Protein AF-A0A5N6BMM3-F1 (afdb_monomer)

Mean predicted aligned error: 7.95 Å

Solvent-accessible surface area (backbone atoms only — not comparable to full-atom values): 6413 Å² total; per-residue (Å²): 132,83,78,73,77,82,82,55,66,72,44,32,33,52,44,80,38,84,59,52,76,83,51,97,63,29,82,35,42,34,33,36,40,38,38,32,22,41,79,82,19,41,54,55,34,38,34,40,41,26,72,62,71,51,26,40,55,21,28,90,92,45,45,65,58,100,91,48,62,42,60,81,62,71,45,63,60,75,81,43,51,88,29,56,46,54,66,69,59,50,52,54,53,54,71,74,54,69,41,67,74,55,69,75,80,75,72,83,131

Organism: NCBI:txid1712871

Radius of gyration: 15.45 Å; Cα contacts (8 Å, |Δi|>4): 188; chains: 1; bounding box: 44×41×39 Å

Foldseek 3Di:
DDPPPPPFAWWKFWDKAQAAPPDPRSVLGTWIWIFTATPQQATQKIWIQGPNQAIAIEHPVRADDPVGGGDGDRDDVVVRVVGTDDPVVSVVVVVPHDHPNPDPPPPDD

pLDDT: mean 82.29, std 15.61, range [36.47, 94.88]

Nearest PDB structures (foldseek):
  3kyr-assembly2_B  TM=3.081E-01  e=7.430E+00  Homo sapiens
  6nv9-assembly3_C  TM=3.000E-01  e=7.860E+00  Homo sapiens
  2een-assembly1_B  TM=2.344E-01  e=6.277E+00  Pyrococcus horikoshii

Sequence (109 aa):
MSRGEVAGGVRYFRRGWDEDRGDEYAHWGTCTFYLALDPEGYAHVQVEAYAGGTVIAYDADHDEDEYGGLTYDQLDLDEFAPYEIGEREFHEALSRLRPMNRRVHEAPD

Secondary structure (DSSP, 8-state):
--------PPEEEEEEE-S--SSTTGGG--EEEEEEE-TT--EEEEEEEETTS-EEEEETTB-EETTEE---SPP-HHHHGGGEE-HHHHHHHHHH---SSS-------

Structure (mmCIF, N/CA/C/O backbone):
data_AF-A0A5N6BMM3-F1
#
_entry.id   AF-A0A5N6BMM3-F1
#
loop_
_atom_site.group_PDB
_atom_site.id
_atom_site.type_symbol
_atom_site.label_atom_id
_atom_site.label_alt_id
_atom_site.label_comp_id
_atom_site.label_asym_id
_atom_site.label_entity_id
_atom_site.label_seq_id
_atom_site.pdbx_PDB_ins_code
_atom_site.Cartn_x
_atom_site.Cartn_y
_atom_site.Cartn_z
_atom_site.occupancy
_atom_site.B_iso_or_equiv
_atom_site.auth_seq_id
_atom_site.auth_comp_id
_atom_site.auth_asym_id
_atom_site.auth_atom_id
_atom_site.pdbx_PDB_model_num
ATOM 1 N N . MET A 1 1 ? 24.806 -14.517 -27.935 1.00 36.47 1 MET A N 1
ATOM 2 C CA . MET A 1 1 ? 23.863 -13.412 -27.673 1.00 36.47 1 MET A CA 1
ATOM 3 C C . MET A 1 1 ? 23.385 -13.594 -26.252 1.00 36.47 1 MET A C 1
ATOM 5 O O . MET A 1 1 ? 22.629 -14.520 -25.987 1.00 36.47 1 MET A O 1
ATOM 9 N N . SER A 1 2 ? 23.972 -12.832 -25.336 1.00 39.62 2 SER A N 1
ATOM 10 C CA . SER A 1 2 ? 23.683 -12.901 -23.909 1.00 39.62 2 SER A CA 1
ATOM 11 C C . SER A 1 2 ? 22.215 -12.555 -23.692 1.00 39.62 2 SER A C 1
ATOM 13 O O . SER A 1 2 ? 21.800 -11.439 -23.995 1.00 39.62 2 SER A O 1
ATOM 15 N N . ARG A 1 3 ? 21.419 -13.513 -23.212 1.00 44.97 3 ARG A N 1
ATOM 16 C CA . ARG A 1 3 ? 20.163 -13.187 -22.539 1.00 44.97 3 ARG A CA 1
ATOM 17 C C . ARG A 1 3 ? 20.577 -12.447 -21.274 1.00 44.97 3 ARG A C 1
ATOM 19 O O . ARG A 1 3 ? 21.049 -13.081 -20.339 1.00 44.97 3 ARG A O 1
ATOM 26 N N . GLY A 1 4 ? 20.518 -11.119 -21.311 1.00 38.69 4 GLY A N 1
ATOM 27 C CA . GLY A 1 4 ? 20.574 -10.318 -20.099 1.00 38.69 4 GLY A CA 1
ATOM 28 C C . GLY A 1 4 ? 19.451 -10.807 -19.202 1.00 38.69 4 GLY A C 1
ATOM 29 O O . GLY A 1 4 ? 18.285 -10.769 -19.590 1.00 38.69 4 GLY A O 1
ATOM 30 N N . GLU A 1 5 ? 19.822 -11.368 -18.063 1.00 45.47 5 GLU A N 1
ATOM 31 C CA . GLU A 1 5 ? 18.909 -11.585 -16.961 1.00 45.47 5 GLU A CA 1
ATOM 32 C C . GLU A 1 5 ? 18.302 -10.221 -16.633 1.0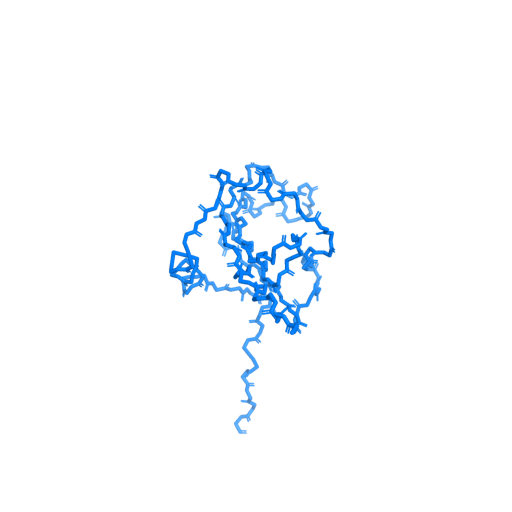0 45.47 5 GLU A C 1
ATOM 34 O O . GLU A 1 5 ? 18.995 -9.325 -16.152 1.00 45.47 5 GLU A O 1
ATOM 39 N N . VAL A 1 6 ? 17.015 -10.036 -16.919 1.00 47.53 6 VAL A N 1
ATOM 40 C CA . VAL A 1 6 ? 16.223 -9.015 -16.235 1.00 47.53 6 VAL A CA 1
ATOM 41 C C . VAL A 1 6 ? 16.055 -9.492 -14.794 1.00 47.53 6 VAL A C 1
ATOM 43 O O . VAL A 1 6 ? 15.011 -9.981 -14.388 1.00 47.53 6 VAL A O 1
ATOM 46 N N . ALA A 1 7 ? 17.137 -9.435 -14.018 1.00 45.59 7 ALA A N 1
ATOM 47 C CA . ALA A 1 7 ? 17.115 -9.660 -12.581 1.00 45.59 7 ALA A CA 1
ATOM 48 C C . ALA A 1 7 ? 16.576 -8.394 -11.902 1.00 45.59 7 ALA A C 1
ATOM 50 O O . ALA A 1 7 ? 17.271 -7.720 -11.150 1.00 45.59 7 ALA A O 1
ATOM 51 N N . GLY A 1 8 ? 15.346 -8.026 -12.237 1.00 54.97 8 GLY A N 1
ATOM 52 C CA . GLY A 1 8 ? 14.577 -7.044 -11.500 1.00 54.97 8 GLY A CA 1
ATOM 53 C C . GLY A 1 8 ? 13.460 -7.796 -10.803 1.00 54.97 8 GLY A C 1
ATOM 54 O O . GLY A 1 8 ? 12.395 -7.982 -11.378 1.00 54.97 8 GLY A O 1
ATOM 55 N N . GLY A 1 9 ? 13.741 -8.324 -9.612 1.00 78.88 9 GLY A N 1
ATOM 56 C CA . GLY A 1 9 ? 12.693 -8.894 -8.770 1.00 78.88 9 GLY A CA 1
ATOM 57 C C . GLY A 1 9 ? 11.660 -7.827 -8.402 1.00 78.88 9 GLY A C 1
ATOM 58 O O . GLY A 1 9 ? 11.967 -6.633 -8.420 1.00 78.88 9 GLY A O 1
ATOM 59 N N . VAL A 1 10 ? 10.450 -8.270 -8.064 1.00 88.06 10 VAL A N 1
ATOM 60 C CA . VAL A 1 10 ? 9.411 -7.409 -7.488 1.00 88.06 10 VAL A CA 1
ATOM 61 C C . VAL A 1 10 ? 9.976 -6.715 -6.246 1.00 88.06 10 VAL A C 1
ATOM 63 O O . VAL A 1 10 ? 10.629 -7.347 -5.410 1.00 88.06 10 VAL A O 1
ATOM 66 N N . ARG A 1 11 ? 9.753 -5.407 -6.147 1.00 93.00 11 ARG A N 1
ATOM 67 C CA . ARG A 1 11 ? 10.094 -4.589 -4.985 1.00 93.00 11 ARG A CA 1
ATOM 68 C C . ARG A 1 11 ? 8.858 -4.373 -4.135 1.00 93.00 11 ARG A C 1
ATOM 70 O O . ARG A 1 11 ? 7.753 -4.231 -4.653 1.00 93.00 11 ARG A O 1
ATOM 77 N N . TYR A 1 12 ? 9.056 -4.338 -2.827 1.00 94.62 12 TYR A N 1
ATOM 78 C CA . TYR A 1 12 ? 7.969 -4.264 -1.866 1.00 94.62 12 TYR A CA 1
ATOM 79 C C . TYR A 1 12 ? 8.059 -2.954 -1.104 1.00 94.62 12 TYR A C 1
ATOM 81 O O . TYR A 1 12 ? 9.132 -2.566 -0.654 1.00 94.62 12 TYR A O 1
ATOM 89 N N . PHE A 1 13 ? 6.932 -2.280 -0.937 1.00 94.75 13 PHE A N 1
ATOM 90 C CA . PHE A 1 13 ? 6.876 -0.965 -0.315 1.00 94.75 13 PHE A CA 1
ATOM 91 C C . PHE A 1 13 ? 5.796 -0.928 0.750 1.00 94.75 13 PHE A C 1
ATOM 93 O O . PHE A 1 13 ? 4.761 -1.588 0.629 1.00 94.75 13 PHE A O 1
ATOM 100 N N . ARG A 1 14 ? 6.037 -0.125 1.785 1.00 94.88 14 ARG A N 1
ATOM 101 C CA . ARG A 1 14 ? 5.071 0.177 2.835 1.00 94.88 14 ARG A CA 1
ATOM 102 C C . ARG A 1 14 ? 5.037 1.675 3.094 1.00 94.88 14 ARG A C 1
ATOM 104 O O . ARG A 1 14 ? 5.940 2.223 3.723 1.00 94.88 14 ARG A O 1
ATOM 111 N N . ARG A 1 15 ? 3.953 2.324 2.681 1.00 92.31 15 ARG A N 1
ATOM 112 C CA . ARG A 1 15 ? 3.769 3.771 2.822 1.00 92.31 15 ARG A CA 1
ATOM 113 C C . ARG A 1 15 ? 2.542 4.072 3.670 1.00 92.31 15 ARG A C 1
ATOM 115 O O . ARG A 1 15 ? 1.444 3.619 3.370 1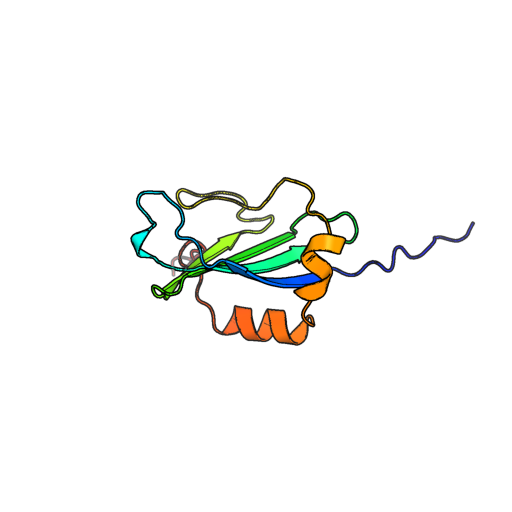.00 92.31 15 ARG A O 1
ATOM 122 N N . GLY A 1 16 ? 2.733 4.841 4.737 1.00 89.62 16 GLY A N 1
ATOM 123 C CA . GLY A 1 16 ? 1.623 5.424 5.486 1.00 89.62 16 GLY A CA 1
ATOM 124 C C . GLY A 1 16 ? 1.048 6.625 4.738 1.00 89.62 16 GLY A C 1
ATOM 125 O O . GLY A 1 16 ? 1.799 7.432 4.192 1.00 89.62 16 GLY A O 1
ATOM 126 N N . TRP A 1 17 ? -0.269 6.734 4.736 1.00 83.31 17 TRP A N 1
ATOM 127 C CA . TRP A 1 17 ? -1.047 7.821 4.172 1.00 83.31 17 TRP A CA 1
ATOM 128 C C . TRP A 1 17 ? -1.926 8.393 5.284 1.00 83.31 17 TRP A C 1
ATOM 130 O O . TRP A 1 17 ? -2.845 7.732 5.771 1.00 83.31 17 TRP A O 1
ATOM 140 N N . ASP A 1 18 ? -1.573 9.592 5.744 1.00 77.62 18 ASP A N 1
ATOM 141 C CA . ASP A 1 18 ? -2.185 10.227 6.920 1.00 77.62 18 ASP A CA 1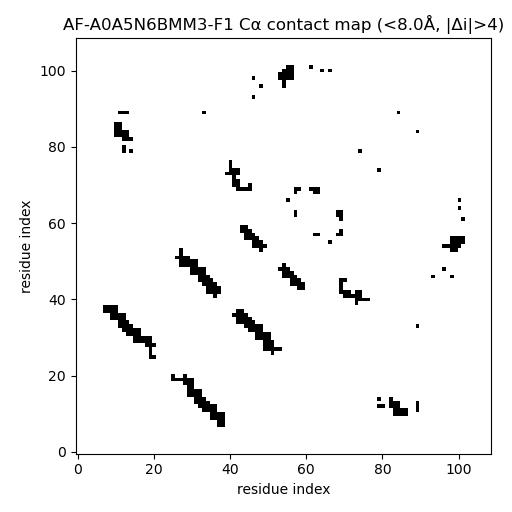
ATOM 142 C C . ASP A 1 18 ? -3.469 11.003 6.586 1.00 77.62 18 ASP A C 1
ATOM 144 O O . ASP A 1 18 ? -4.159 11.474 7.483 1.00 77.62 18 ASP A O 1
ATOM 148 N N . GLU A 1 19 ? -3.816 11.124 5.304 1.00 71.88 19 GLU A N 1
ATOM 149 C CA . GLU A 1 19 ? -5.061 11.772 4.893 1.00 71.88 19 GLU A CA 1
ATOM 150 C C . GLU A 1 19 ? -6.216 10.763 4.887 1.00 71.88 19 GLU A C 1
ATOM 152 O O . GLU A 1 19 ? -6.034 9.566 4.641 1.00 71.88 19 GLU A O 1
ATOM 157 N N . ASP A 1 20 ? -7.424 11.240 5.175 1.00 69.38 20 ASP A N 1
ATOM 158 C CA . ASP A 1 20 ? -8.625 10.451 4.940 1.00 69.38 20 ASP A CA 1
ATOM 159 C C . ASP A 1 20 ? -8.910 10.343 3.432 1.00 69.38 20 ASP A C 1
ATOM 161 O O . ASP A 1 20 ? -8.433 11.147 2.632 1.00 69.38 20 ASP A O 1
ATOM 165 N N . ARG A 1 21 ? -9.696 9.337 3.023 1.00 71.38 21 ARG A N 1
ATOM 166 C CA . ARG A 1 21 ? -10.053 9.138 1.604 1.00 71.38 21 ARG A CA 1
ATOM 167 C C . ARG A 1 21 ? -10.770 10.336 0.972 1.00 71.38 21 ARG A C 1
ATOM 169 O O . ARG A 1 21 ? -10.858 10.381 -0.245 1.00 71.38 21 ARG A O 1
ATOM 176 N N . GLY A 1 22 ? -11.338 11.256 1.756 1.00 65.81 22 GLY A N 1
ATOM 177 C CA . GLY A 1 22 ? -12.160 12.354 1.242 1.00 65.81 22 GLY A CA 1
ATOM 178 C C . GLY A 1 22 ? -13.545 11.936 0.726 1.00 65.81 22 GLY A C 1
ATOM 179 O O . GLY A 1 22 ? -14.330 12.801 0.342 1.00 65.81 22 GLY A O 1
ATOM 180 N N . ASP A 1 23 ? -13.865 10.638 0.758 1.00 71.38 23 ASP A N 1
ATOM 181 C CA . ASP A 1 23 ? -15.129 10.053 0.291 1.00 71.38 23 ASP A CA 1
ATOM 182 C C . ASP A 1 23 ? -16.020 9.569 1.454 1.00 71.38 23 ASP A C 1
ATOM 184 O O . ASP A 1 23 ? -15.727 9.764 2.635 1.00 71.38 23 ASP A O 1
ATOM 188 N N . GLU A 1 24 ? -17.109 8.860 1.141 1.00 76.19 24 GLU A N 1
ATOM 189 C CA . GLU A 1 24 ? -18.014 8.233 2.122 1.00 76.19 24 GLU A CA 1
ATOM 190 C C . GLU A 1 24 ? -17.309 7.283 3.116 1.00 76.19 24 GLU A C 1
ATOM 192 O O . GLU A 1 24 ? -17.778 7.067 4.240 1.00 76.19 24 GLU A O 1
ATOM 197 N N . TYR A 1 25 ? -16.129 6.783 2.742 1.00 74.94 25 TYR A N 1
ATOM 198 C CA . TYR A 1 25 ? -15.268 5.931 3.561 1.00 74.94 25 TYR A CA 1
ATOM 199 C C . TYR A 1 25 ? -14.217 6.697 4.380 1.00 74.94 25 TYR A C 1
ATOM 201 O O . TYR A 1 25 ? -13.391 6.066 5.035 1.00 74.94 25 TYR A O 1
ATOM 209 N N . ALA A 1 26 ? -14.247 8.036 4.419 1.00 75.19 26 ALA A N 1
ATOM 210 C CA . ALA A 1 26 ? -13.326 8.847 5.231 1.00 75.19 26 ALA A CA 1
ATOM 211 C C . ALA A 1 26 ? -13.306 8.432 6.719 1.00 75.19 26 ALA A C 1
ATOM 213 O O . ALA A 1 26 ? -12.296 8.564 7.409 1.00 75.19 26 ALA A O 1
ATOM 214 N N . HIS A 1 27 ? -14.402 7.844 7.209 1.00 76.62 27 HIS A N 1
ATOM 215 C CA . HIS A 1 27 ? -14.508 7.297 8.562 1.00 76.62 27 HIS A CA 1
ATOM 216 C C . HIS A 1 27 ? -13.581 6.095 8.844 1.00 76.62 27 HIS A C 1
ATOM 218 O O . HIS A 1 27 ? -13.405 5.739 10.009 1.00 76.62 27 HIS A O 1
ATOM 224 N N . TRP A 1 28 ? -12.976 5.469 7.825 1.00 81.19 28 TRP A N 1
ATOM 225 C CA . TRP A 1 28 ? -11.971 4.411 7.999 1.00 81.19 28 TRP A CA 1
ATOM 226 C C . TRP A 1 28 ? -10.625 4.943 8.511 1.00 81.19 28 TRP A C 1
ATOM 228 O O . TRP A 1 28 ? -9.819 4.161 9.015 1.00 81.19 28 TRP A O 1
ATOM 238 N N . GLY A 1 29 ? -10.400 6.258 8.457 1.00 81.31 29 GLY A N 1
ATOM 239 C CA . GLY A 1 29 ? -9.192 6.903 8.966 1.00 81.31 29 GLY A CA 1
ATOM 240 C C . GLY A 1 29 ? -7.986 6.745 8.042 1.00 81.31 29 GLY A C 1
ATOM 241 O O . GLY A 1 29 ? -8.132 6.538 6.839 1.00 81.31 29 GLY A O 1
ATOM 242 N N . THR A 1 30 ? -6.791 6.861 8.622 1.00 86.56 30 THR A N 1
ATOM 243 C CA . THR A 1 30 ? -5.522 6.813 7.885 1.00 86.56 30 THR A CA 1
ATOM 244 C C . THR A 1 30 ? -5.287 5.443 7.257 1.00 86.56 30 THR A C 1
ATOM 246 O O . THR A 1 30 ? -5.721 4.420 7.790 1.00 86.56 30 THR A O 1
ATOM 249 N N . CYS A 1 31 ? -4.586 5.413 6.127 1.00 88.75 31 CYS A N 1
ATOM 250 C CA . CYS A 1 31 ? -4.316 4.194 5.372 1.00 88.75 31 CYS A CA 1
ATOM 251 C C . CYS A 1 31 ? -2.826 3.848 5.411 1.00 88.75 31 CYS A C 1
ATOM 253 O O . CYS A 1 31 ? -1.960 4.714 5.399 1.00 88.75 31 CYS A O 1
ATOM 255 N N . THR A 1 32 ? -2.494 2.565 5.461 1.00 92.94 32 THR A N 1
ATOM 256 C CA . THR A 1 32 ? -1.152 2.063 5.165 1.00 92.94 32 THR A CA 1
ATOM 257 C C . THR A 1 32 ? -1.216 1.244 3.887 1.00 92.94 32 THR A C 1
ATOM 259 O O . THR A 1 32 ? -1.856 0.194 3.852 1.00 92.94 32 THR A O 1
ATOM 262 N N . PHE A 1 33 ? -0.517 1.716 2.861 1.00 92.25 33 PHE A N 1
ATOM 263 C CA . PHE A 1 33 ? -0.362 1.046 1.582 1.00 92.25 33 PHE A CA 1
ATOM 264 C C . PHE A 1 33 ? 0.784 0.045 1.643 1.00 92.25 33 PHE A C 1
ATOM 266 O O . PHE A 1 33 ? 1.886 0.368 2.094 1.00 92.25 33 PHE A O 1
ATOM 273 N N . TYR A 1 34 ? 0.525 -1.150 1.134 1.00 94.81 34 TYR A N 1
ATOM 274 C CA . TYR A 1 34 ? 1.497 -2.194 0.863 1.00 94.81 34 TYR A CA 1
ATOM 275 C C . TYR A 1 34 ? 1.465 -2.471 -0.635 1.00 94.81 34 TYR A C 1
ATOM 277 O O . TYR A 1 34 ? 0.449 -2.922 -1.160 1.00 94.81 34 TYR A O 1
ATOM 285 N N . LEU A 1 35 ? 2.572 -2.200 -1.319 1.00 94.00 35 LEU A N 1
ATOM 286 C CA . LEU A 1 35 ? 2.668 -2.309 -2.772 1.00 94.00 35 LEU A CA 1
ATOM 287 C C . LEU A 1 35 ? 3.772 -3.287 -3.164 1.00 94.00 35 LEU A C 1
ATOM 289 O O . LEU A 1 35 ? 4.873 -3.225 -2.620 1.00 94.00 35 LEU A O 1
ATOM 293 N N . ALA A 1 36 ? 3.478 -4.165 -4.116 1.00 93.94 36 ALA A N 1
ATOM 294 C CA . ALA A 1 36 ? 4.457 -5.001 -4.795 1.00 93.94 36 ALA A CA 1
ATOM 295 C C . ALA A 1 36 ? 4.589 -4.488 -6.231 1.00 93.94 36 ALA A C 1
ATOM 297 O O . ALA A 1 36 ? 3.680 -4.700 -7.037 1.00 93.94 36 ALA A O 1
ATOM 298 N N . LEU A 1 37 ? 5.676 -3.775 -6.523 1.00 92.44 37 LEU A N 1
ATOM 299 C CA . LEU A 1 37 ? 5.903 -3.141 -7.819 1.00 92.44 37 LEU A CA 1
ATOM 300 C C . LEU A 1 37 ? 6.974 -3.883 -8.601 1.00 92.44 37 LEU A C 1
ATOM 302 O O . LEU A 1 37 ? 7.974 -4.341 -8.040 1.00 92.44 37 LEU A O 1
ATOM 306 N N . ASP A 1 38 ? 6.787 -3.980 -9.904 1.00 91.50 38 ASP A N 1
ATOM 307 C CA . ASP A 1 38 ? 7.831 -4.468 -10.788 1.00 91.50 38 ASP A CA 1
ATOM 308 C C . ASP A 1 38 ? 8.903 -3.379 -11.042 1.00 91.50 38 ASP A C 1
ATOM 310 O O . ASP A 1 38 ? 8.739 -2.223 -10.640 1.00 91.50 38 ASP A O 1
ATOM 314 N N . PRO A 1 39 ? 10.038 -3.718 -11.677 1.00 88.50 39 PRO A N 1
ATOM 315 C CA . PRO A 1 39 ? 11.107 -2.762 -11.981 1.00 88.50 39 PRO A CA 1
ATOM 316 C C . PRO A 1 39 ? 10.690 -1.586 -12.870 1.00 88.50 39 PRO A C 1
ATOM 318 O O . PRO A 1 39 ? 11.387 -0.572 -12.888 1.00 88.50 39 PRO A O 1
ATOM 321 N N . GLU A 1 40 ? 9.610 -1.733 -13.630 1.00 89.06 40 GLU A N 1
ATOM 322 C CA . GLU A 1 40 ? 9.005 -0.693 -14.452 1.00 89.06 40 GLU A CA 1
ATOM 323 C C . GLU A 1 40 ? 8.077 0.206 -13.620 1.00 89.06 40 GLU A C 1
ATOM 325 O O . GLU A 1 40 ? 7.821 1.328 -14.037 1.00 89.06 40 GLU A O 1
ATOM 330 N N . GLY A 1 41 ? 7.659 -0.210 -12.419 1.00 89.19 41 GLY A N 1
ATOM 331 C CA . GLY A 1 41 ? 6.850 0.588 -11.494 1.00 89.19 41 GLY A CA 1
ATOM 332 C C . GLY A 1 41 ? 5.350 0.291 -11.535 1.00 89.19 41 GLY A C 1
ATOM 333 O O . GLY A 1 41 ? 4.577 1.052 -10.957 1.00 89.19 41 GLY A O 1
ATOM 334 N N . TYR A 1 42 ? 4.915 -0.790 -12.182 1.00 90.12 42 TYR A N 1
ATOM 335 C CA . TYR A 1 42 ? 3.523 -1.234 -12.151 1.00 90.12 42 TYR A CA 1
ATOM 336 C C . TYR A 1 42 ? 3.239 -2.075 -10.910 1.00 90.12 42 TYR A C 1
ATOM 338 O O . TYR A 1 42 ? 4.034 -2.923 -10.495 1.00 90.12 42 TYR A O 1
ATOM 346 N N . ALA A 1 43 ? 2.070 -1.849 -10.314 1.00 91.06 43 ALA A N 1
ATOM 347 C CA . ALA A 1 43 ? 1.627 -2.603 -9.155 1.00 91.06 43 ALA A CA 1
ATOM 348 C C . ALA A 1 43 ? 1.075 -3.974 -9.558 1.00 91.06 43 ALA A C 1
ATOM 350 O O . ALA A 1 43 ? 0.124 -4.088 -10.324 1.00 91.06 43 ALA A O 1
ATOM 351 N N . HIS A 1 44 ? 1.649 -5.029 -8.986 1.00 90.88 44 HIS A N 1
ATOM 352 C CA . HIS A 1 44 ? 1.124 -6.391 -9.081 1.00 90.88 44 HIS A CA 1
ATOM 353 C C . HIS A 1 44 ? 0.235 -6.759 -7.898 1.00 90.88 44 HIS A C 1
ATOM 355 O O . HIS A 1 44 ? -0.685 -7.561 -8.036 1.00 90.88 44 HIS A O 1
ATOM 361 N N . VAL A 1 45 ? 0.538 -6.201 -6.726 1.00 92.25 45 VAL A N 1
ATOM 362 C CA . VAL A 1 45 ? -0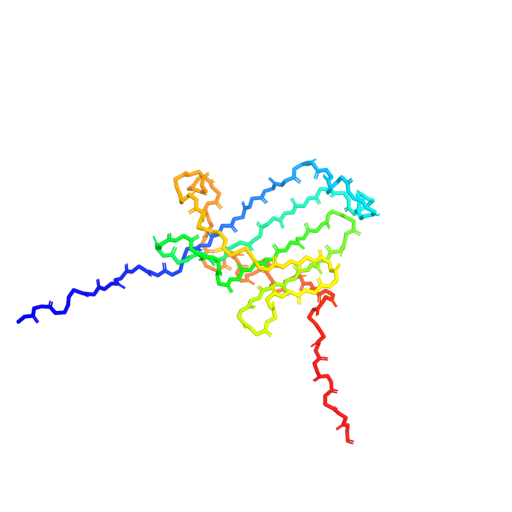.256 -6.369 -5.511 1.00 92.25 45 VAL A CA 1
ATOM 363 C C . VAL A 1 45 ? -0.359 -5.019 -4.829 1.00 92.25 45 VAL A C 1
ATOM 365 O O . VAL A 1 45 ? 0.656 -4.360 -4.600 1.00 92.25 45 VAL A O 1
ATOM 368 N N . GLN A 1 46 ? -1.576 -4.647 -4.462 1.00 94.06 46 GLN A N 1
ATOM 369 C CA . GLN A 1 46 ? -1.870 -3.461 -3.671 1.00 94.06 46 GLN A CA 1
ATOM 370 C C . GLN A 1 46 ? -2.740 -3.871 -2.496 1.00 94.06 46 GLN A C 1
ATOM 372 O O . GLN A 1 46 ? -3.795 -4.463 -2.685 1.00 94.06 46 GLN A O 1
ATOM 377 N N . VAL A 1 47 ? -2.308 -3.573 -1.276 1.00 93.81 47 VAL A N 1
ATOM 378 C CA . VAL A 1 47 ? -3.109 -3.783 -0.069 1.00 93.81 47 VAL A CA 1
ATOM 379 C C . VAL A 1 47 ? -3.162 -2.495 0.721 1.00 93.81 47 VAL A C 1
ATOM 381 O O . VAL A 1 47 ? -2.140 -1.875 0.998 1.00 93.81 47 VAL A O 1
ATOM 384 N N . GLU A 1 48 ? -4.362 -2.115 1.112 1.00 92.88 48 GLU A N 1
ATOM 385 C CA . GLU A 1 48 ? -4.650 -0.893 1.840 1.00 92.88 48 GLU A CA 1
ATOM 386 C C . GLU A 1 48 ? -5.231 -1.269 3.193 1.00 92.88 48 GLU A C 1
ATOM 388 O O . GLU A 1 48 ? -6.327 -1.826 3.287 1.00 92.88 48 GLU A O 1
ATOM 393 N N . ALA A 1 49 ? -4.464 -1.007 4.247 1.00 92.25 49 ALA A N 1
ATOM 394 C CA . ALA A 1 49 ? -4.866 -1.265 5.619 1.00 92.25 49 ALA A CA 1
ATOM 395 C C . ALA A 1 49 ? -5.232 0.049 6.305 1.00 92.25 49 ALA A C 1
ATOM 397 O O . ALA A 1 49 ? -4.363 0.871 6.596 1.00 92.25 49 ALA A O 1
ATOM 398 N N . TYR A 1 50 ? -6.514 0.231 6.588 1.00 90.31 50 TYR A N 1
ATOM 399 C CA . TYR A 1 50 ? -7.040 1.429 7.222 1.00 90.31 50 TYR A CA 1
ATOM 400 C C . TYR A 1 50 ? -7.024 1.304 8.749 1.00 90.31 50 TYR A C 1
ATOM 402 O O . TYR A 1 50 ? -7.292 0.237 9.312 1.00 90.31 50 TYR A O 1
ATOM 410 N N . ALA A 1 51 ? -6.756 2.410 9.444 1.00 86.12 51 ALA A N 1
ATOM 411 C CA . ALA A 1 51 ? -6.688 2.470 10.905 1.00 86.12 51 ALA A CA 1
ATOM 412 C C . ALA A 1 51 ? -8.009 2.073 11.590 1.00 86.12 51 ALA A C 1
ATOM 414 O O . ALA A 1 51 ? -7.998 1.557 12.707 1.00 86.12 51 ALA A O 1
ATOM 415 N N . GLY A 1 52 ? -9.140 2.254 10.905 1.00 83.50 52 GLY A N 1
ATOM 416 C CA . GLY A 1 52 ? -10.466 1.800 11.324 1.00 83.50 52 GLY A CA 1
ATOM 417 C C . GLY A 1 52 ? -10.653 0.277 11.314 1.00 83.50 52 GLY A C 1
ATOM 418 O O . GLY A 1 52 ? -11.717 -0.199 11.701 1.00 83.50 52 GLY A O 1
ATOM 419 N N . GLY A 1 53 ? -9.642 -0.493 10.897 1.00 84.94 53 GLY A N 1
ATOM 420 C CA . GLY A 1 53 ? -9.662 -1.958 10.853 1.00 84.94 53 GLY A CA 1
ATOM 421 C C . GLY A 1 53 ? -10.111 -2.541 9.513 1.00 84.94 53 GLY A C 1
ATOM 422 O O . GLY A 1 53 ? -10.043 -3.756 9.327 1.00 84.94 53 GLY A O 1
ATOM 423 N N . THR A 1 54 ? -10.535 -1.693 8.576 1.00 90.38 54 THR A N 1
ATOM 424 C CA . THR A 1 54 ? -10.852 -2.092 7.204 1.00 90.38 54 THR A CA 1
ATOM 425 C C . THR A 1 54 ? -9.573 -2.399 6.438 1.00 90.38 54 THR A C 1
ATOM 427 O O . THR A 1 54 ? -8.605 -1.646 6.505 1.00 90.38 54 THR A O 1
ATOM 430 N N . VAL A 1 55 ? -9.566 -3.492 5.681 1.00 91.94 55 VAL A N 1
ATOM 431 C CA . VAL A 1 55 ? -8.469 -3.824 4.770 1.00 91.94 55 VAL A CA 1
ATOM 432 C C . VAL A 1 55 ? -9.059 -4.186 3.418 1.00 91.94 55 VAL A C 1
ATOM 434 O O . VAL A 1 55 ? -9.976 -5.003 3.360 1.00 91.94 55 VAL A O 1
ATOM 437 N N . ILE A 1 56 ? -8.507 -3.635 2.346 1.00 92.06 56 ILE A N 1
ATOM 438 C CA . ILE A 1 56 ? -8.821 -4.018 0.964 1.00 92.06 56 ILE A CA 1
ATOM 439 C C . ILE A 1 56 ? -7.532 -4.411 0.246 1.00 92.06 56 ILE A C 1
ATOM 441 O O . ILE A 1 56 ? -6.450 -3.944 0.596 1.00 92.06 56 ILE A O 1
ATOM 445 N N . ALA A 1 57 ? -7.628 -5.336 -0.701 1.00 93.25 57 ALA A N 1
ATOM 446 C CA . ALA A 1 57 ? -6.483 -5.855 -1.431 1.00 93.25 57 ALA A CA 1
ATOM 447 C C . ALA A 1 57 ? -6.837 -6.157 -2.881 1.00 93.25 57 ALA A C 1
ATOM 449 O O . ALA A 1 57 ? -7.825 -6.841 -3.141 1.00 93.25 57 ALA A O 1
ATOM 450 N N . TYR A 1 58 ? -5.943 -5.785 -3.784 1.00 93.31 58 TYR A N 1
ATOM 451 C CA . TYR A 1 58 ? -6.066 -5.948 -5.222 1.00 93.31 58 TYR A CA 1
ATOM 452 C C . TYR A 1 58 ? -4.843 -6.664 -5.791 1.00 93.31 58 TYR A C 1
ATOM 454 O O . TYR A 1 58 ? -3.732 -6.537 -5.266 1.00 93.31 58 TYR A O 1
ATOM 462 N N . ASP A 1 59 ? -5.064 -7.462 -6.827 1.00 90.31 59 ASP A N 1
ATOM 463 C CA . ASP A 1 59 ? -4.028 -8.080 -7.657 1.00 90.31 59 ASP A CA 1
ATOM 464 C C . ASP A 1 59 ? -4.591 -8.386 -9.051 1.00 90.31 59 ASP A C 1
ATOM 466 O O . ASP A 1 59 ? -5.723 -8.028 -9.351 1.00 90.31 59 ASP A O 1
ATOM 470 N N . ALA A 1 60 ? -3.821 -9.068 -9.896 1.00 85.56 60 ALA A N 1
ATOM 471 C CA . ALA A 1 60 ? -4.234 -9.418 -11.253 1.00 85.56 60 ALA A CA 1
ATOM 472 C C . ALA A 1 60 ? -5.531 -10.259 -11.359 1.00 85.56 60 ALA A C 1
ATOM 474 O O . ALA A 1 60 ? -6.155 -10.236 -12.415 1.00 85.56 60 ALA A O 1
ATOM 475 N N . ASP A 1 61 ? -5.920 -11.019 -10.329 1.00 85.62 61 ASP A N 1
ATOM 476 C CA . ASP A 1 61 ? -7.190 -11.773 -10.284 1.00 85.62 61 ASP A CA 1
ATOM 477 C C . ASP A 1 61 ? -8.367 -10.926 -9.762 1.00 85.62 61 ASP A C 1
ATOM 479 O O . ASP A 1 61 ? -9.532 -11.239 -10.007 1.00 85.62 61 ASP A O 1
ATOM 483 N N . HIS A 1 62 ? -8.067 -9.844 -9.040 1.00 85.62 62 HIS A N 1
ATOM 484 C CA . HIS A 1 62 ? -9.046 -8.953 -8.431 1.00 85.62 62 HIS A CA 1
ATOM 485 C C . HIS A 1 62 ? -8.552 -7.509 -8.513 1.00 85.62 62 HIS A C 1
ATOM 487 O O . HIS A 1 62 ? -7.974 -6.979 -7.560 1.00 85.62 62 HIS A O 1
ATOM 493 N N . ASP A 1 63 ? -8.718 -6.913 -9.690 1.00 86.56 63 ASP A N 1
ATOM 494 C CA . ASP A 1 63 ? -8.139 -5.619 -10.043 1.00 86.56 63 ASP A CA 1
ATOM 495 C C . ASP A 1 63 ? -9.040 -4.416 -9.721 1.00 86.56 63 ASP A C 1
ATOM 497 O O . ASP A 1 63 ? -8.529 -3.309 -9.596 1.00 86.56 63 ASP A O 1
ATOM 501 N N . GLU A 1 64 ? -10.347 -4.600 -9.520 1.00 88.88 64 GLU A N 1
ATOM 502 C CA . GLU A 1 64 ? -11.282 -3.524 -9.166 1.00 88.88 64 GLU A CA 1
ATOM 503 C C . GLU A 1 64 ? -12.527 -4.071 -8.447 1.00 88.88 64 GLU A C 1
ATOM 505 O O . GLU A 1 64 ? -13.004 -5.174 -8.736 1.00 88.88 64 GLU A O 1
ATOM 510 N N . ASP A 1 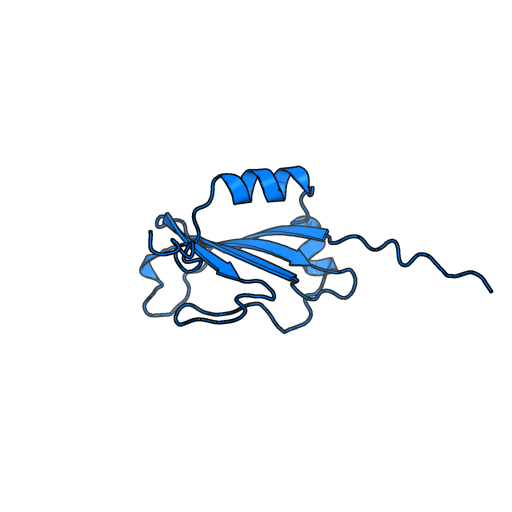65 ? -13.074 -3.285 -7.519 1.00 86.81 65 ASP A N 1
ATOM 511 C CA . ASP A 1 65 ? -14.359 -3.520 -6.864 1.00 86.81 65 ASP A CA 1
ATOM 512 C C . ASP A 1 65 ? -15.022 -2.200 -6.406 1.00 86.81 65 ASP A C 1
ATOM 514 O O . ASP A 1 65 ? -14.587 -1.102 -6.746 1.00 86.81 65 ASP A O 1
ATOM 518 N N . GLU A 1 66 ? -16.123 -2.284 -5.651 1.00 85.50 66 GLU A N 1
ATOM 519 C CA . GLU A 1 66 ? -16.868 -1.106 -5.176 1.00 85.50 66 GLU A CA 1
ATOM 520 C C . GLU A 1 66 ? -16.053 -0.178 -4.251 1.00 85.50 66 GLU A C 1
ATOM 522 O O . GLU A 1 66 ? -16.417 0.987 -4.082 1.00 85.50 66 GLU A O 1
ATOM 527 N N . TYR A 1 67 ? -14.953 -0.664 -3.665 1.00 85.06 67 TYR A N 1
ATOM 528 C CA . TYR A 1 67 ? -14.101 0.094 -2.751 1.00 85.06 67 TYR A CA 1
ATOM 529 C C . TYR A 1 67 ? -12.899 0.748 -3.442 1.00 85.06 67 TYR A C 1
ATOM 531 O O . TYR A 1 67 ? -12.231 1.567 -2.802 1.00 85.06 67 TYR A O 1
ATOM 539 N N . GLY A 1 68 ? -12.599 0.433 -4.704 1.00 84.88 68 GLY A N 1
ATOM 540 C CA . GLY A 1 68 ? -11.431 0.951 -5.424 1.00 84.88 68 GLY A CA 1
ATOM 541 C C . GLY A 1 68 ? -10.842 -0.059 -6.410 1.00 84.88 68 GLY A C 1
ATOM 542 O O . GLY A 1 68 ? -11.546 -0.934 -6.901 1.00 84.88 68 GLY A O 1
ATOM 543 N N . GLY A 1 69 ? -9.544 0.058 -6.695 1.00 88.12 69 GLY A N 1
ATOM 544 C CA . GLY A 1 69 ? -8.866 -0.835 -7.631 1.00 88.12 69 GLY A CA 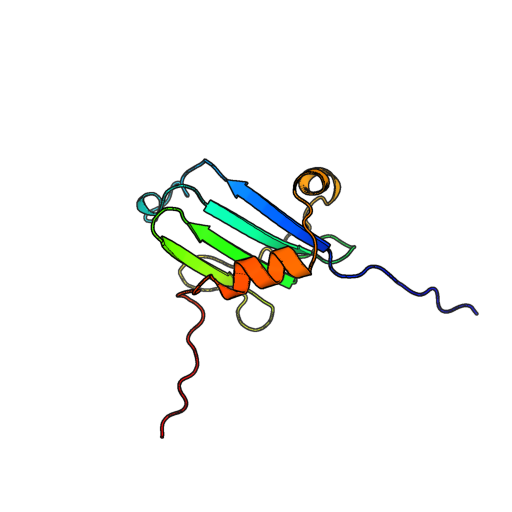1
ATOM 545 C C . GLY A 1 69 ? -7.345 -0.822 -7.524 1.00 88.12 69 GLY A C 1
ATOM 546 O O . GLY A 1 69 ? -6.744 0.026 -6.855 1.00 88.12 69 GLY A O 1
ATOM 547 N N . LEU A 1 70 ? -6.732 -1.791 -8.199 1.00 89.75 70 LEU A N 1
ATOM 548 C CA . LEU A 1 70 ? -5.300 -1.908 -8.411 1.00 89.75 70 LEU A CA 1
ATOM 549 C C . LEU A 1 70 ? -4.802 -0.685 -9.182 1.00 89.75 70 LEU A C 1
ATOM 551 O O . LEU A 1 70 ? -5.376 -0.292 -10.195 1.00 89.75 70 LEU A O 1
ATOM 555 N N . THR A 1 71 ? -3.703 -0.095 -8.720 1.00 87.50 71 THR A N 1
ATOM 556 C CA . THR A 1 71 ? -3.080 1.025 -9.425 1.00 87.50 71 THR A CA 1
ATOM 557 C C . THR A 1 71 ? -2.596 0.576 -10.806 1.00 87.50 71 THR A C 1
ATOM 559 O O . THR A 1 71 ? -1.672 -0.229 -10.917 1.00 87.50 71 THR A O 1
ATOM 562 N N . TYR A 1 72 ? -3.215 1.127 -11.852 1.00 81.69 72 TYR A N 1
ATOM 563 C CA . TYR A 1 72 ? -2.834 0.906 -13.252 1.00 81.69 72 TYR A CA 1
ATOM 564 C C . TYR A 1 72 ? -1.722 1.842 -13.727 1.00 81.69 72 TYR A C 1
ATOM 566 O O . TYR A 1 72 ? -1.029 1.539 -14.700 1.00 81.69 72 TYR A O 1
ATOM 574 N N . ASP A 1 73 ? -1.568 2.984 -13.061 1.00 86.31 73 ASP A N 1
ATOM 575 C CA . ASP A 1 73 ? -0.537 3.958 -13.381 1.00 86.31 73 ASP A CA 1
ATOM 576 C C . ASP A 1 73 ? 0.844 3.490 -12.920 1.00 86.31 73 ASP A C 1
ATOM 578 O O . ASP A 1 73 ? 1.018 2.852 -11.880 1.00 86.31 73 ASP A O 1
ATOM 582 N N . GLN A 1 74 ? 1.848 3.847 -13.714 1.00 89.94 74 GLN A N 1
ATOM 583 C CA . GLN A 1 74 ? 3.238 3.608 -13.371 1.00 89.94 74 GLN A CA 1
ATOM 584 C C . GLN A 1 74 ? 3.629 4.497 -12.184 1.00 89.94 74 GLN A C 1
ATOM 586 O O . GLN A 1 74 ? 3.530 5.724 -12.256 1.00 89.94 74 GLN A O 1
ATOM 591 N N . LEU A 1 75 ? 4.100 3.881 -11.103 1.00 89.06 75 LEU A N 1
ATOM 592 C CA . LEU A 1 75 ? 4.569 4.587 -9.917 1.00 89.06 75 LEU A CA 1
ATOM 593 C C . LEU A 1 75 ? 6.057 4.922 -10.023 1.00 89.06 75 LEU A C 1
ATOM 595 O O . LEU A 1 75 ? 6.868 4.141 -10.527 1.00 89.06 75 LEU A O 1
ATOM 599 N N . ASP A 1 76 ? 6.425 6.091 -9.500 1.00 90.38 76 ASP A N 1
ATOM 600 C CA . ASP A 1 76 ? 7.813 6.537 -9.473 1.00 90.38 76 ASP A CA 1
ATOM 601 C C . ASP A 1 76 ? 8.588 5.822 -8.356 1.00 90.38 76 ASP A C 1
ATOM 603 O O . ASP A 1 76 ? 8.420 6.091 -7.167 1.00 90.38 76 ASP A O 1
ATOM 607 N N . LEU A 1 77 ? 9.449 4.876 -8.733 1.00 88.44 77 LEU A N 1
ATOM 608 C CA . LEU A 1 77 ? 10.210 4.086 -7.764 1.00 88.44 77 LEU A CA 1
ATOM 609 C C . LEU A 1 77 ? 11.180 4.928 -6.915 1.00 88.44 77 LEU A C 1
ATOM 611 O O . LEU A 1 77 ? 11.551 4.473 -5.835 1.00 88.44 77 LEU A O 1
ATOM 615 N N . ASP A 1 78 ? 11.602 6.114 -7.368 1.00 90.12 78 ASP A N 1
ATOM 616 C CA . ASP A 1 78 ? 12.478 7.009 -6.597 1.00 90.12 78 ASP A CA 1
ATOM 617 C C . ASP A 1 78 ? 11.693 7.683 -5.462 1.00 90.12 78 ASP A C 1
ATOM 619 O O . ASP A 1 78 ? 12.159 7.719 -4.321 1.00 90.12 78 ASP A O 1
ATOM 623 N N . GLU A 1 79 ? 10.446 8.093 -5.728 1.00 89.50 79 GLU A N 1
ATOM 624 C CA . GLU A 1 79 ? 9.520 8.577 -4.695 1.00 89.50 79 GLU A CA 1
ATOM 625 C C . GLU A 1 79 ? 9.227 7.498 -3.639 1.00 89.50 79 GLU A C 1
ATOM 627 O O . GLU A 1 79 ? 9.127 7.789 -2.443 1.00 89.50 79 GLU A O 1
ATOM 632 N N . PHE A 1 80 ? 9.111 6.237 -4.067 1.00 88.31 80 PHE A N 1
ATOM 633 C CA . PHE A 1 80 ? 8.806 5.116 -3.178 1.00 88.31 80 PHE A CA 1
ATOM 634 C C . PHE A 1 80 ? 10.035 4.493 -2.501 1.00 88.31 80 PHE A C 1
ATOM 636 O O . PHE A 1 80 ? 9.878 3.823 -1.480 1.00 88.31 80 PHE A O 1
ATOM 643 N N . ALA A 1 81 ? 11.253 4.758 -2.983 1.00 90.00 81 ALA A N 1
ATOM 644 C CA . ALA A 1 81 ? 12.508 4.245 -2.428 1.00 90.00 81 ALA A CA 1
ATOM 645 C C . ALA A 1 81 ? 12.653 4.359 -0.890 1.00 90.00 81 ALA A C 1
ATOM 647 O O . ALA A 1 81 ? 13.067 3.376 -0.272 1.00 90.00 81 ALA A O 1
ATOM 648 N N . PRO A 1 82 ? 12.303 5.479 -0.216 1.00 93.06 82 PRO A N 1
ATOM 649 C CA . PRO A 1 82 ? 12.396 5.569 1.248 1.00 93.06 82 PRO A CA 1
ATOM 650 C C . PRO A 1 82 ? 11.400 4.671 2.003 1.00 93.06 82 PRO A C 1
ATOM 652 O O . PRO A 1 82 ? 11.553 4.475 3.208 1.00 93.06 82 PRO A O 1
ATOM 655 N N . TYR A 1 83 ? 10.387 4.144 1.316 1.00 93.62 83 TYR A N 1
ATOM 656 C CA . TYR A 1 83 ? 9.346 3.273 1.860 1.00 93.62 83 TYR A CA 1
ATOM 657 C C . TYR A 1 83 ? 9.555 1.798 1.489 1.00 93.62 83 TYR A C 1
ATOM 659 O O . TYR A 1 83 ? 8.690 0.968 1.778 1.00 93.62 83 TYR A O 1
ATOM 667 N N . GLU A 1 84 ? 10.665 1.466 0.824 1.00 94.06 84 GLU A N 1
ATOM 668 C CA . GLU A 1 84 ? 10.989 0.095 0.440 1.00 94.06 84 GLU A CA 1
ATOM 669 C C . GLU A 1 84 ? 11.186 -0.777 1.689 1.00 94.06 84 GLU A C 1
ATOM 671 O O . GLU A 1 84 ? 11.908 -0.427 2.626 1.00 94.06 84 GLU A O 1
ATOM 676 N N . ILE A 1 85 ? 10.530 -1.932 1.692 1.00 94.81 85 ILE A N 1
ATOM 677 C CA . ILE A 1 85 ? 10.641 -2.957 2.723 1.00 94.81 85 ILE A CA 1
ATOM 678 C C . ILE A 1 85 ? 11.077 -4.281 2.099 1.00 94.81 85 ILE A C 1
ATOM 680 O O . ILE A 1 85 ? 10.938 -4.524 0.902 1.00 94.81 85 ILE A O 1
ATOM 684 N N . GLY A 1 86 ? 11.607 -5.181 2.923 1.00 92.62 86 GLY A N 1
ATOM 685 C CA . GLY A 1 86 ? 11.969 -6.514 2.453 1.00 92.62 86 GLY A CA 1
ATOM 686 C C . GLY A 1 86 ? 10.739 -7.376 2.157 1.00 92.62 86 GLY A C 1
ATOM 687 O O . GLY A 1 86 ? 9.747 -7.315 2.882 1.00 92.62 86 GLY A O 1
ATOM 688 N N . GLU A 1 87 ? 10.856 -8.273 1.177 1.00 90.94 87 GLU A N 1
ATOM 689 C CA . GLU A 1 87 ? 9.844 -9.287 0.826 1.00 90.94 87 GLU A CA 1
ATOM 690 C C . GLU A 1 87 ? 9.247 -9.987 2.056 1.00 90.94 87 GLU A C 1
ATOM 692 O O . GLU A 1 87 ? 8.034 -10.066 2.238 1.00 90.94 87 GLU A O 1
ATOM 697 N N . ARG A 1 88 ? 10.109 -10.466 2.959 1.00 92.06 88 ARG A N 1
ATOM 698 C CA . ARG A 1 88 ? 9.671 -11.161 4.174 1.00 92.06 88 ARG A CA 1
ATOM 699 C C . ARG A 1 88 ? 8.803 -10.277 5.070 1.00 92.06 88 ARG A C 1
ATOM 701 O O . ARG A 1 88 ? 7.829 -10.769 5.628 1.00 92.06 88 ARG A O 1
ATOM 708 N N . GLU A 1 89 ? 9.170 -9.007 5.236 1.00 94.12 89 GLU A N 1
ATOM 709 C CA . GLU A 1 89 ? 8.401 -8.067 6.058 1.00 94.12 89 GLU A CA 1
ATOM 710 C C . GLU A 1 89 ? 7.042 -7.779 5.419 1.00 94.12 89 GLU A C 1
ATOM 712 O O . GLU A 1 89 ? 6.026 -7.760 6.113 1.00 94.12 89 GLU A O 1
ATOM 717 N N . PHE A 1 90 ? 7.015 -7.652 4.092 1.00 93.31 90 PHE A N 1
ATOM 718 C CA . PHE A 1 90 ? 5.792 -7.479 3.322 1.00 93.31 90 PHE A CA 1
ATOM 719 C C . PHE A 1 90 ? 4.834 -8.659 3.521 1.00 93.31 90 PHE A C 1
ATOM 721 O O . PHE A 1 90 ? 3.702 -8.468 3.961 1.00 93.31 90 PHE A O 1
ATOM 728 N N . HIS A 1 91 ? 5.292 -9.894 3.297 1.00 90.44 91 HIS A N 1
ATOM 729 C CA . HIS A 1 91 ? 4.447 -11.076 3.484 1.00 90.44 91 HIS A CA 1
ATOM 730 C C . HIS A 1 91 ? 4.042 -11.299 4.944 1.00 90.44 91 HIS A C 1
ATOM 732 O O . HIS A 1 91 ? 2.909 -11.709 5.201 1.00 90.44 91 HIS A O 1
ATOM 738 N N . GLU A 1 92 ? 4.923 -11.020 5.911 1.00 94.19 92 GLU A N 1
ATOM 739 C CA . GLU A 1 92 ? 4.561 -11.102 7.329 1.00 94.19 92 GLU A CA 1
ATOM 740 C C . GLU A 1 92 ? 3.445 -10.104 7.660 1.00 94.19 92 GLU A C 1
ATOM 742 O O . GLU A 1 92 ? 2.459 -10.487 8.295 1.00 94.19 92 GLU A O 1
ATOM 747 N N . ALA A 1 93 ? 3.555 -8.859 7.189 1.00 92.81 93 ALA A N 1
ATOM 748 C CA . ALA A 1 93 ? 2.514 -7.855 7.363 1.00 92.81 93 ALA A CA 1
ATOM 749 C C . ALA A 1 93 ? 1.197 -8.308 6.720 1.00 92.81 93 ALA A C 1
ATOM 751 O O . ALA A 1 93 ? 0.180 -8.367 7.410 1.00 92.81 93 ALA A O 1
ATOM 752 N N . LEU A 1 94 ? 1.224 -8.728 5.450 1.00 90.69 94 LEU A N 1
ATOM 753 C CA . LEU A 1 94 ? 0.036 -9.210 4.743 1.00 90.69 94 LEU A CA 1
ATOM 754 C C . LEU A 1 94 ? -0.620 -10.416 5.426 1.00 90.69 94 LEU A C 1
ATOM 756 O O . LEU A 1 94 ? -1.842 -10.475 5.503 1.00 90.69 94 LEU A O 1
ATOM 760 N N . SER A 1 95 ? 0.160 -11.348 5.985 1.00 90.75 95 SER A N 1
ATOM 761 C CA . SER A 1 95 ? -0.380 -12.538 6.667 1.00 90.75 95 SER A CA 1
ATOM 762 C C . SER A 1 95 ? -1.245 -12.208 7.892 1.00 90.75 95 SER A C 1
ATOM 764 O O . SER A 1 95 ? -2.122 -12.991 8.276 1.00 90.75 95 SER A O 1
ATOM 766 N N . ARG A 1 96 ? -0.999 -11.044 8.508 1.00 90.19 96 ARG A N 1
ATOM 767 C CA . ARG A 1 96 ? -1.752 -10.529 9.659 1.00 90.19 96 ARG A CA 1
ATOM 768 C C . ARG A 1 96 ? -2.989 -9.742 9.244 1.00 90.19 96 ARG A C 1
ATOM 770 O O . ARG A 1 96 ? -3.869 -9.531 10.075 1.00 90.19 96 ARG A O 1
ATOM 777 N N . LEU A 1 97 ? -3.055 -9.313 7.988 1.00 90.25 97 LEU A N 1
ATOM 778 C CA . LEU A 1 97 ? -4.176 -8.571 7.442 1.00 90.25 97 LEU A CA 1
ATOM 779 C C . LEU A 1 97 ? -5.258 -9.529 6.922 1.00 90.25 97 LEU A C 1
ATOM 781 O O . LEU A 1 97 ? -5.020 -10.694 6.594 1.00 90.25 97 LEU A O 1
ATOM 785 N N . ARG A 1 98 ? -6.494 -9.035 6.899 1.00 89.38 98 ARG A N 1
ATOM 786 C CA . ARG A 1 98 ? -7.679 -9.766 6.439 1.00 89.38 98 ARG A CA 1
ATOM 787 C C . ARG A 1 98 ? -8.430 -8.867 5.460 1.00 89.38 98 ARG A C 1
ATOM 789 O O . ARG A 1 98 ? -9.300 -8.122 5.904 1.00 89.38 98 ARG A O 1
ATOM 796 N N . PRO A 1 99 ? -8.070 -8.883 4.165 1.00 90.12 99 PRO A N 1
ATOM 797 C CA . PRO A 1 99 ? -8.764 -8.069 3.181 1.00 90.12 99 PRO A CA 1
ATOM 798 C C . PRO A 1 99 ? -10.227 -8.498 3.084 1.00 90.12 99 PRO A C 1
ATOM 800 O O . PRO A 1 99 ? -10.509 -9.678 2.884 1.00 90.12 99 PRO A O 1
ATOM 803 N N . MET A 1 100 ? -11.154 -7.559 3.249 1.00 89.06 100 MET A N 1
ATOM 804 C CA . MET A 1 100 ? -12.590 -7.846 3.243 1.00 89.06 100 MET A CA 1
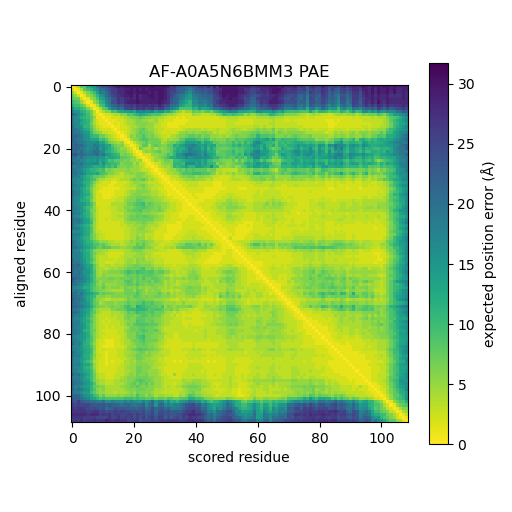ATOM 805 C C . MET A 1 100 ? -13.149 -8.039 1.829 1.00 89.06 100 MET A C 1
ATOM 807 O O . MET A 1 100 ? -14.128 -8.760 1.649 1.00 89.06 100 MET A O 1
ATOM 811 N N . ASN A 1 101 ? -12.521 -7.408 0.832 1.00 88.56 101 ASN A N 1
ATOM 812 C CA . ASN A 1 101 ? -12.903 -7.496 -0.579 1.00 88.56 101 ASN A CA 1
ATOM 813 C C . ASN A 1 101 ? -12.423 -8.803 -1.235 1.00 88.56 101 ASN A C 1
ATOM 815 O O . ASN A 1 101 ? -13.003 -9.280 -2.205 1.00 88.56 101 ASN A O 1
ATOM 819 N N . ARG A 1 102 ? -11.435 -9.470 -0.633 1.00 80.75 102 ARG A N 1
ATOM 820 C CA . ARG A 1 102 ? -11.019 -10.823 -1.003 1.00 80.75 102 ARG A CA 1
ATOM 821 C C . ARG A 1 102 ? -11.979 -11.827 -0.379 1.00 80.75 102 ARG A C 1
ATOM 823 O O . ARG A 1 102 ? -11.733 -12.353 0.708 1.00 80.75 102 ARG A O 1
ATOM 830 N N . ARG A 1 103 ? -13.081 -12.130 -1.065 1.00 62.03 103 ARG A N 1
ATOM 831 C CA . ARG A 1 103 ? -13.881 -13.296 -0.681 1.00 62.03 103 ARG A CA 1
ATOM 832 C C . ARG A 1 103 ? -13.023 -14.539 -0.862 1.00 62.03 103 ARG A C 1
ATOM 834 O O . ARG A 1 103 ? -12.667 -14.896 -1.982 1.00 62.03 103 ARG A O 1
ATOM 841 N N . VAL A 1 104 ? -12.729 -15.226 0.239 1.00 52.97 104 VAL A N 1
ATOM 842 C CA . VAL A 1 104 ? -12.394 -16.645 0.159 1.00 52.97 104 VAL A CA 1
ATOM 843 C C . VAL A 1 104 ? -13.596 -17.271 -0.536 1.00 52.97 104 VAL A C 1
ATOM 845 O O . VAL A 1 104 ? -14.714 -17.182 -0.029 1.00 52.97 104 VAL A O 1
ATOM 848 N N . HIS A 1 105 ? -13.404 -17.797 -1.741 1.00 44.00 105 HIS A N 1
ATOM 849 C CA . HIS A 1 105 ? -14.403 -18.650 -2.362 1.00 44.00 105 HIS A CA 1
ATOM 850 C C . HIS A 1 105 ? -14.510 -19.873 -1.440 1.00 44.00 105 HIS A C 1
ATOM 852 O O . HIS A 1 105 ?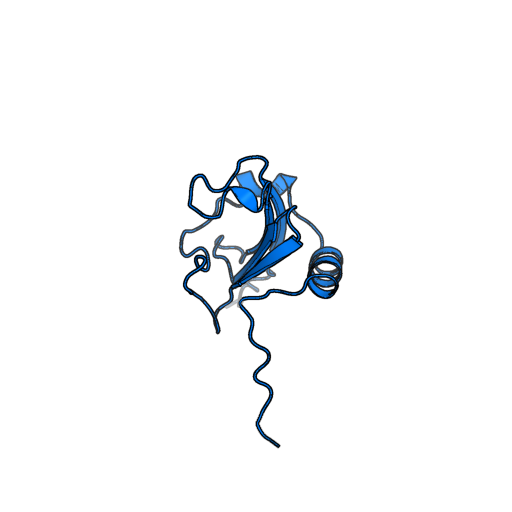 -13.746 -20.827 -1.564 1.00 44.00 105 HIS A O 1
ATOM 858 N N . GLU A 1 106 ? -15.379 -19.814 -0.431 1.00 44.16 106 GLU A N 1
ATOM 859 C CA . GLU A 1 106 ? -15.835 -21.010 0.260 1.00 44.16 106 GLU A CA 1
ATOM 860 C C . GLU A 1 106 ? -16.602 -21.795 -0.801 1.00 44.16 106 GLU A C 1
ATOM 862 O O . GLU A 1 106 ? -17.724 -21.447 -1.176 1.00 44.16 106 GLU A O 1
ATOM 867 N N . ALA A 1 107 ? -15.924 -22.780 -1.394 1.00 36.47 107 ALA A N 1
ATOM 868 C CA . ALA A 1 107 ? -16.563 -23.737 -2.277 1.00 36.47 107 ALA A CA 1
ATOM 869 C C . ALA A 1 107 ? -17.756 -24.345 -1.518 1.00 36.47 107 ALA A C 1
ATOM 871 O O . ALA A 1 107 ? -17.586 -24.716 -0.353 1.00 36.47 107 ALA A O 1
ATOM 872 N N . PRO A 1 108 ? -18.952 -24.420 -2.122 1.00 54.94 108 PRO A N 1
ATOM 873 C CA . PRO A 1 108 ? -20.060 -25.115 -1.488 1.00 54.94 108 PRO A CA 1
ATOM 874 C C . PRO A 1 108 ? -19.687 -26.596 -1.305 1.00 54.94 108 PRO A C 1
ATOM 876 O O . PRO A 1 108 ? -19.137 -27.203 -2.226 1.00 54.94 108 PRO A O 1
ATOM 879 N N . ASP A 1 109 ? -19.958 -27.110 -0.102 1.00 52.69 109 ASP A N 1
ATOM 880 C CA . ASP A 1 109 ? -19.830 -28.519 0.313 1.00 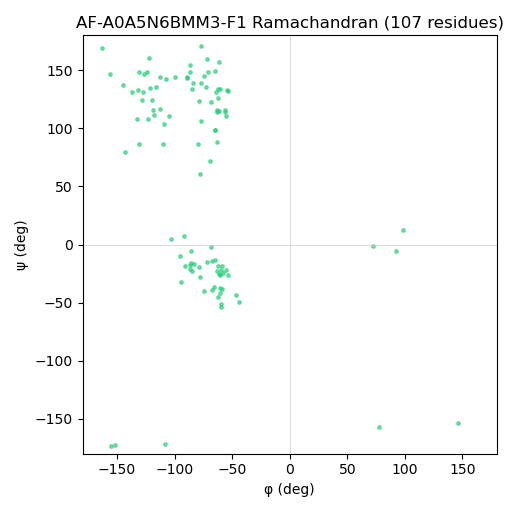52.69 109 ASP A CA 1
ATOM 881 C C . ASP A 1 109 ? -20.591 -29.476 -0.627 1.00 52.69 109 ASP A C 1
ATOM 883 O O . ASP A 1 109 ? -21.724 -29.123 -1.048 1.00 52.69 109 ASP A O 1
#